Protein AF-A0A935RU25-F1 (afdb_monomer_lite)

Secondary structure (DSSP, 8-state):
-----TTS-HHHHHHHHHHHHH---HHHHHHHHHHHHHH-HHHHHHHHHHHHHHHHHHHHHHT--HHHHHHHHHTTTTSSSS------------

Foldseek 3Di:
DDDPPPPDDPVVQVVLLVCLVVDPDPVLVVQLVVCCVVPNNVVSSSVSSVLVVVLVVCCVVVVHDPVVSVVVVVVVQSP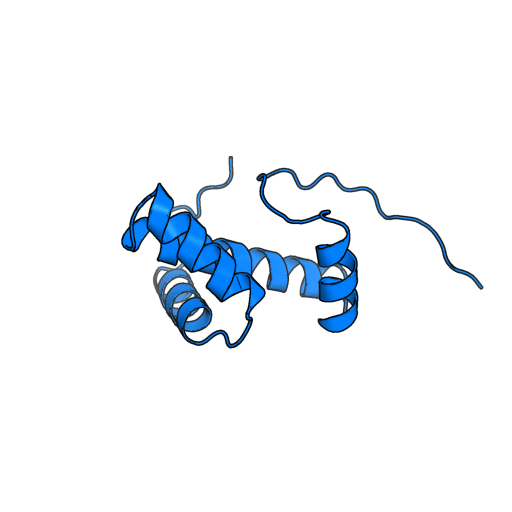DDPDPPDDPPDDDDD

Sequence (94 aa):
MGSISKRGSRLARYLLGQAAQASRDKKIRKFYSEVSRRRGRPKAKVAAARKLLINCYVMLRDNISYEEFTRRGEVGLYEGSGEVTGKPAQSLKV

Radius of gyration: 14.52 Å; chains: 1; bounding box: 46×27×29 Å

pLDDT: mean 71.22, std 17.89, range [34.19, 89.56]

Structure (mmCIF, N/CA/C/O backbone):
data_AF-A0A935RU25-F1
#
_entry.id   AF-A0A935RU25-F1
#
loop_
_atom_site.group_PDB
_atom_site.id
_atom_site.type_symbol
_atom_site.label_atom_id
_atom_site.label_a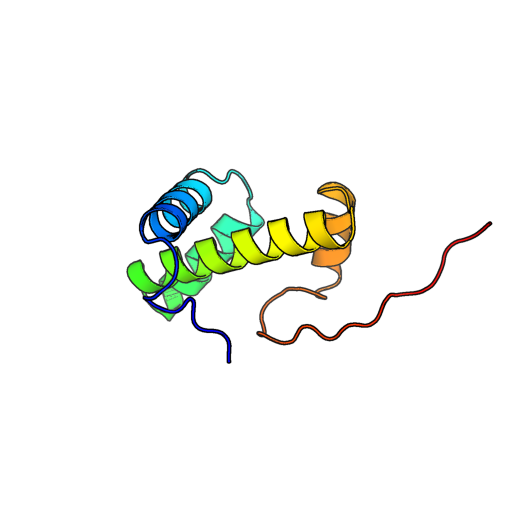lt_id
_atom_site.label_comp_id
_atom_site.label_asym_id
_atom_site.label_entity_id
_atom_site.label_seq_id
_atom_site.pdbx_PDB_ins_code
_atom_site.Cartn_x
_atom_site.Cartn_y
_atom_site.Cartn_z
_atom_site.occupancy
_atom_site.B_iso_or_equiv
_atom_site.auth_seq_id
_atom_site.auth_comp_id
_atom_site.auth_asym_id
_atom_site.auth_atom_id
_atom_site.pdbx_PDB_model_num
ATOM 1 N N . MET A 1 1 ? -2.536 17.924 -9.320 1.00 41.00 1 MET A N 1
ATOM 2 C CA . MET A 1 1 ? -3.239 17.131 -8.281 1.00 41.00 1 MET A CA 1
ATOM 3 C C . MET A 1 1 ? -4.050 16.011 -8.935 1.00 41.00 1 MET A C 1
ATOM 5 O O . MET A 1 1 ? -5.170 16.231 -9.375 1.00 41.00 1 MET A O 1
ATOM 9 N N . GLY A 1 2 ? -3.445 14.826 -9.082 1.00 45.78 2 GLY A N 1
ATOM 10 C CA . GLY A 1 2 ? -4.015 13.688 -9.815 1.00 45.78 2 GLY A CA 1
ATOM 11 C C . GLY A 1 2 ? -5.103 12.961 -9.027 1.00 45.78 2 GLY A C 1
ATOM 12 O O . GLY A 1 2 ? -4.807 12.134 -8.161 1.00 45.78 2 GLY A O 1
ATOM 13 N N . SER A 1 3 ? -6.362 13.262 -9.338 1.00 45.22 3 SER A N 1
ATOM 14 C CA . SER A 1 3 ? -7.488 12.401 -8.988 1.00 45.22 3 SER A CA 1
ATOM 15 C C . SER A 1 3 ? -7.547 11.244 -9.988 1.00 45.22 3 SER A C 1
ATOM 17 O O . SER A 1 3 ? -7.339 11.440 -11.186 1.00 45.22 3 SER A O 1
ATOM 19 N N . ILE A 1 4 ? -7.838 10.023 -9.524 1.00 51.38 4 ILE A N 1
ATOM 20 C CA . ILE A 1 4 ? -8.295 8.970 -10.436 1.00 51.38 4 ILE A CA 1
ATOM 21 C C . ILE A 1 4 ? -9.661 9.446 -10.921 1.00 51.38 4 ILE A C 1
ATOM 23 O O . ILE A 1 4 ? -10.663 9.286 -10.223 1.00 51.38 4 ILE A O 1
ATOM 27 N N . SER A 1 5 ? -9.674 10.128 -12.065 1.00 53.59 5 SER A N 1
ATOM 28 C CA . SER A 1 5 ? -10.886 10.647 -12.683 1.00 53.59 5 SER A CA 1
ATOM 29 C C . SER A 1 5 ? -11.956 9.555 -12.700 1.00 53.59 5 SER A C 1
ATOM 31 O O . SER A 1 5 ? -11.666 8.398 -13.025 1.00 53.59 5 SER A O 1
ATOM 33 N N . LYS A 1 6 ? -13.213 9.913 -12.400 1.00 56.91 6 LYS A N 1
ATOM 34 C CA . LYS A 1 6 ? -14.361 9.009 -12.596 1.00 56.91 6 LYS A CA 1
ATOM 35 C C . LYS A 1 6 ? -14.427 8.468 -14.039 1.00 56.91 6 LYS A C 1
ATOM 37 O O . LYS A 1 6 ? -15.039 7.421 -14.222 1.00 56.91 6 LYS A O 1
ATOM 42 N N . ARG A 1 7 ? -13.741 9.110 -15.005 1.00 62.16 7 ARG A N 1
ATOM 43 C CA . ARG A 1 7 ? -13.570 8.657 -16.400 1.00 62.16 7 ARG A CA 1
ATOM 44 C C . ARG A 1 7 ? -12.682 7.417 -16.584 1.00 62.16 7 ARG A C 1
ATOM 46 O O . ARG A 1 7 ? -12.758 6.792 -17.629 1.00 62.16 7 ARG A O 1
ATOM 53 N N . GLY A 1 8 ? -11.846 7.040 -15.613 1.00 65.75 8 GLY A N 1
ATOM 54 C CA . GLY A 1 8 ? -11.060 5.797 -15.695 1.00 65.75 8 GLY A CA 1
ATOM 55 C C . GLY A 1 8 ? -11.913 4.542 -15.463 1.00 65.75 8 GLY A C 1
ATOM 56 O O . GLY A 1 8 ? -12.978 4.633 -14.842 1.00 65.75 8 GLY A O 1
ATOM 57 N N . SER A 1 9 ? -11.423 3.370 -15.885 1.00 76.50 9 SER A N 1
ATOM 58 C CA . SER A 1 9 ? -12.134 2.086 -15.754 1.00 76.50 9 SER A CA 1
ATOM 59 C C . SER A 1 9 ? -12.605 1.820 -14.316 1.00 76.50 9 SER A C 1
ATOM 61 O O . SER A 1 9 ? -11.814 1.749 -13.368 1.00 76.50 9 SER A O 1
ATOM 63 N N . ARG A 1 10 ? -13.927 1.665 -14.148 1.00 77.56 10 ARG A N 1
ATOM 64 C CA . ARG A 1 10 ? -14.554 1.318 -12.861 1.00 77.56 10 ARG A CA 1
ATOM 65 C C . ARG A 1 10 ? -14.064 -0.041 -12.363 1.00 77.56 10 ARG A C 1
ATOM 67 O O . ARG A 1 10 ? -13.818 -0.184 -11.167 1.00 77.56 10 ARG A O 1
ATOM 74 N N . LEU A 1 11 ? -13.870 -0.984 -13.286 1.00 82.12 11 LEU A N 1
ATOM 75 C CA . LEU A 1 11 ? -13.331 -2.308 -13.001 1.00 82.12 11 LEU A CA 1
ATOM 76 C C . LEU A 1 11 ? -11.899 -2.216 -12.470 1.00 82.12 11 LEU A C 1
ATOM 78 O O . LEU A 1 11 ? -11.606 -2.799 -11.435 1.00 82.12 11 LEU A O 1
ATOM 82 N N . ALA A 1 12 ? -11.037 -1.408 -13.094 1.00 80.06 12 ALA A N 1
ATOM 83 C CA . ALA A 1 12 ? -9.658 -1.243 -12.634 1.00 80.06 12 ALA A CA 1
ATOM 84 C C . ALA A 1 12 ? -9.584 -0.689 -11.200 1.00 80.06 12 ALA A C 1
ATOM 86 O O . ALA A 1 12 ? -8.830 -1.199 -10.376 1.00 80.06 12 ALA A O 1
ATOM 87 N N . ARG A 1 13 ? -10.415 0.309 -10.857 1.00 80.06 13 ARG A N 1
ATOM 88 C CA . ARG A 1 13 ? -10.499 0.819 -9.473 1.00 80.06 13 ARG A CA 1
ATOM 89 C C . ARG A 1 13 ? -10.969 -0.247 -8.486 1.00 80.06 13 ARG A C 1
ATOM 91 O O . ARG A 1 13 ? -10.456 -0.305 -7.371 1.00 80.06 13 ARG A O 1
ATOM 98 N N . TYR A 1 14 ? -11.948 -1.056 -8.883 1.00 83.69 14 TYR A N 1
ATOM 99 C CA . TYR A 1 14 ? -12.466 -2.137 -8.051 1.00 83.69 14 TYR A CA 1
ATOM 100 C C . TYR A 1 14 ? -11.405 -3.218 -7.820 1.00 83.69 14 TYR A C 1
ATOM 102 O O . TYR A 1 14 ? -11.093 -3.524 -6.672 1.00 83.69 14 TYR A O 1
ATOM 110 N N . LEU A 1 15 ? -10.783 -3.716 -8.892 1.00 86.38 15 LEU A N 1
ATOM 111 C CA . LEU A 1 15 ? -9.722 -4.722 -8.828 1.00 86.38 15 LEU A CA 1
ATOM 112 C C . LEU A 1 15 ? -8.530 -4.233 -8.007 1.00 86.38 15 LEU A C 1
ATOM 114 O O . LEU A 1 15 ? -8.032 -4.971 -7.167 1.00 86.38 15 LEU A O 1
ATOM 118 N N . LEU A 1 16 ? -8.124 -2.973 -8.163 1.00 83.19 16 LEU A N 1
ATOM 119 C CA . LEU A 1 16 ? -7.051 -2.388 -7.360 1.00 83.19 16 LEU A CA 1
ATOM 120 C C . LEU A 1 16 ? -7.424 -2.305 -5.870 1.00 83.19 16 LEU A C 1
ATOM 122 O O . LEU A 1 16 ? -6.589 -2.544 -4.999 1.00 83.19 16 LEU A O 1
ATOM 126 N N . GLY A 1 17 ? -8.688 -2.003 -5.564 1.00 85.44 17 GLY A N 1
ATOM 127 C CA . GLY A 1 17 ? -9.213 -2.041 -4.200 1.00 85.44 17 GLY A CA 1
ATOM 128 C C . GLY A 1 17 ? -9.204 -3.445 -3.589 1.00 85.44 17 GLY A C 1
ATOM 129 O O . GLY A 1 17 ? -8.945 -3.583 -2.392 1.00 85.44 17 GLY A O 1
ATOM 130 N N . GLN A 1 18 ? -9.454 -4.478 -4.397 1.00 86.94 18 GLN A N 1
ATOM 131 C CA . GLN A 1 18 ? -9.363 -5.880 -3.980 1.00 86.94 18 GLN A CA 1
ATOM 132 C C . GLN A 1 18 ? -7.902 -6.324 -3.826 1.00 86.94 18 GLN A C 1
ATOM 134 O O . GLN A 1 18 ? -7.553 -6.923 -2.813 1.00 86.94 18 GLN A O 1
ATOM 139 N N . ALA A 1 19 ? -7.026 -5.946 -4.757 1.00 84.25 19 ALA A N 1
ATOM 140 C CA . ALA A 1 19 ? -5.595 -6.236 -4.703 1.00 84.25 19 ALA A CA 1
ATOM 141 C C . ALA A 1 19 ? -4.936 -5.623 -3.460 1.00 84.25 19 ALA A C 1
ATOM 143 O O . ALA A 1 19 ? -4.153 -6.279 -2.781 1.00 84.25 19 ALA A O 1
ATOM 144 N N . ALA A 1 20 ? -5.306 -4.393 -3.095 1.00 82.12 20 ALA A N 1
ATOM 145 C CA . ALA A 1 20 ? -4.817 -3.760 -1.872 1.00 82.12 20 ALA A CA 1
ATOM 146 C C . ALA A 1 20 ? -5.281 -4.463 -0.591 1.00 82.12 20 ALA A C 1
ATOM 148 O O . ALA A 1 20 ? -4.564 -4.439 0.405 1.00 82.12 20 ALA A O 1
ATOM 149 N N . GLN A 1 21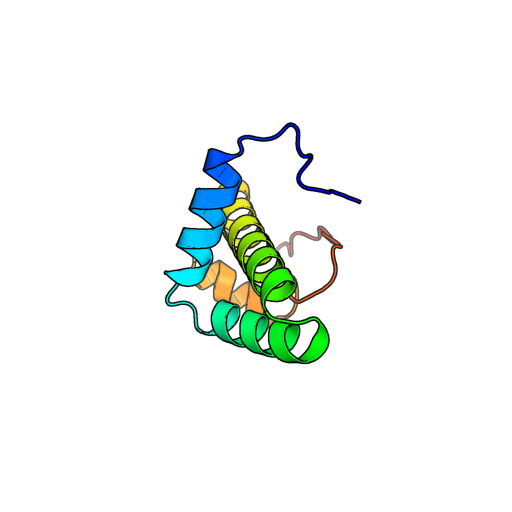 ? -6.454 -5.100 -0.609 1.00 83.38 21 GLN A N 1
ATOM 150 C CA . GLN A 1 21 ? -6.933 -5.913 0.512 1.00 83.38 21 GLN A CA 1
ATOM 151 C C . GLN A 1 21 ? -6.246 -7.284 0.562 1.00 83.38 21 GLN A C 1
ATOM 153 O O . GLN A 1 21 ? -5.958 -7.770 1.651 1.00 83.38 21 GLN A O 1
ATOM 158 N N . ALA A 1 22 ? -5.961 -7.882 -0.597 1.00 84.69 22 ALA A N 1
ATOM 159 C CA . ALA A 1 22 ? -5.255 -9.157 -0.721 1.00 84.69 22 ALA A CA 1
ATOM 160 C C . ALA A 1 22 ? -3.726 -9.034 -0.553 1.00 84.69 22 ALA A C 1
ATOM 162 O O . ALA A 1 22 ? -3.035 -10.042 -0.408 1.00 84.69 22 ALA A O 1
ATOM 163 N N . SER A 1 23 ? -3.184 -7.812 -0.571 1.00 81.69 23 SER A N 1
ATOM 164 C CA . SER A 1 23 ? -1.751 -7.566 -0.427 1.00 81.69 23 SER A CA 1
ATOM 165 C C . SER A 1 23 ? -1.234 -8.078 0.920 1.00 81.69 23 SER A C 1
ATOM 167 O O . SER A 1 23 ? -1.735 -7.722 1.990 1.00 81.69 23 SER A O 1
ATOM 169 N N . ARG A 1 24 ? -0.182 -8.902 0.861 1.00 78.81 24 ARG A N 1
ATOM 170 C CA . ARG A 1 24 ? 0.517 -9.444 2.037 1.00 78.81 24 ARG A CA 1
ATOM 171 C C . ARG A 1 24 ? 1.605 -8.500 2.563 1.00 78.81 24 ARG A C 1
ATOM 173 O O . ARG A 1 24 ? 2.251 -8.812 3.564 1.00 78.81 24 ARG A O 1
ATOM 180 N N . ASP A 1 25 ? 1.781 -7.336 1.938 1.00 80.81 25 ASP A N 1
ATOM 181 C CA . ASP A 1 25 ? 2.804 -6.372 2.326 1.00 80.81 25 ASP A CA 1
ATOM 182 C C . ASP A 1 25 ? 2.485 -5.697 3.656 1.00 80.81 25 ASP A C 1
ATOM 184 O O . ASP A 1 25 ? 1.535 -4.917 3.800 1.00 80.81 25 ASP A O 1
ATOM 188 N N . LYS A 1 26 ? 3.365 -5.923 4.635 1.00 81.19 26 LYS A N 1
ATOM 189 C CA . LYS A 1 26 ? 3.268 -5.314 5.968 1.00 81.19 26 LYS A CA 1
ATOM 190 C C . LYS A 1 26 ? 3.270 -3.780 5.901 1.00 81.19 26 LYS A C 1
ATOM 192 O O . LYS A 1 26 ? 2.542 -3.148 6.666 1.00 81.19 26 LYS A O 1
ATOM 197 N N . LYS A 1 27 ? 4.016 -3.182 4.959 1.00 81.38 27 LYS A N 1
ATOM 198 C CA . LYS A 1 27 ? 4.092 -1.720 4.748 1.00 81.38 27 LYS A CA 1
ATOM 199 C C . LYS A 1 27 ? 2.734 -1.134 4.322 1.00 81.38 27 LYS A C 1
ATOM 201 O O . LYS A 1 27 ? 2.293 -0.127 4.876 1.00 81.38 27 LYS A O 1
ATOM 206 N N . ILE A 1 28 ? 2.023 -1.799 3.406 1.00 82.00 28 ILE A N 1
ATOM 207 C CA . ILE A 1 28 ? 0.688 -1.371 2.951 1.00 82.00 28 ILE A CA 1
ATOM 208 C C . ILE A 1 28 ? -0.351 -1.553 4.061 1.00 82.00 28 ILE A C 1
ATOM 210 O O . ILE A 1 28 ? -1.155 -0.651 4.301 1.00 82.00 28 ILE A O 1
ATOM 2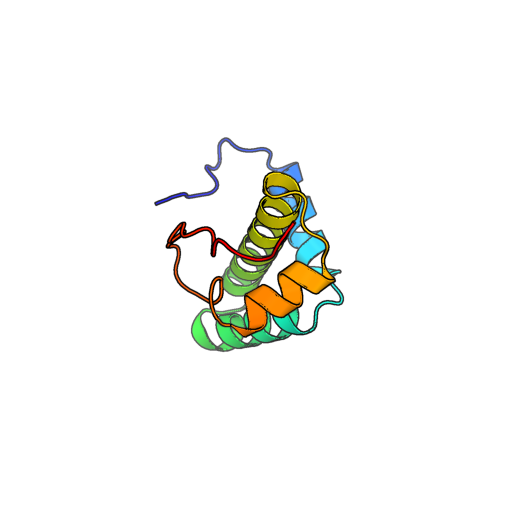14 N N . ARG A 1 29 ? -0.292 -2.667 4.805 1.00 83.44 29 ARG A N 1
ATOM 215 C CA . ARG A 1 29 ? -1.160 -2.895 5.975 1.00 83.44 29 ARG A CA 1
ATOM 216 C C . ARG A 1 29 ? -0.966 -1.841 7.064 1.00 83.44 29 ARG A C 1
ATOM 218 O O . ARG A 1 29 ? -1.955 -1.334 7.588 1.00 83.44 29 ARG A O 1
ATOM 225 N N . LYS A 1 30 ? 0.281 -1.482 7.386 1.00 85.62 30 LYS A N 1
ATOM 226 C CA . LYS A 1 30 ? 0.588 -0.431 8.369 1.00 85.62 30 LYS A CA 1
ATOM 227 C C . LYS A 1 30 ? 0.011 0.916 7.927 1.00 85.62 30 LYS A C 1
ATOM 229 O O . LYS A 1 30 ? -0.718 1.545 8.690 1.00 85.62 30 LYS A O 1
ATOM 234 N N . PHE A 1 31 ? 0.236 1.296 6.669 1.00 84.00 31 PHE A N 1
ATOM 235 C CA . PHE A 1 31 ? -0.315 2.524 6.095 1.00 84.00 31 PHE A CA 1
ATOM 236 C C . PHE A 1 31 ? -1.851 2.548 6.113 1.00 84.00 31 PHE A C 1
ATOM 238 O O . PHE A 1 31 ? -2.458 3.557 6.473 1.00 84.00 31 PHE A O 1
ATOM 245 N N . TYR A 1 32 ? -2.497 1.427 5.778 1.00 85.31 32 TYR A N 1
ATOM 246 C CA . TYR A 1 32 ? -3.949 1.297 5.882 1.00 85.31 32 TYR A CA 1
ATOM 247 C C . TYR A 1 32 ? -4.431 1.542 7.316 1.00 85.31 32 TYR A C 1
ATOM 249 O O . TYR A 1 32 ? -5.360 2.323 7.512 1.00 85.31 32 TYR A O 1
ATOM 257 N N . SER A 1 33 ? -3.795 0.928 8.317 1.00 86.69 33 SER A N 1
ATOM 258 C CA . SER A 1 33 ? -4.160 1.110 9.727 1.00 86.69 33 SER A CA 1
ATOM 259 C C . SER A 1 33 ? -3.994 2.562 10.186 1.00 86.69 33 SER A C 1
ATOM 261 O O . SER A 1 33 ? -4.889 3.111 10.831 1.00 86.69 33 SER A O 1
ATOM 263 N N . GLU A 1 34 ? -2.899 3.223 9.803 1.00 87.25 34 GLU A N 1
ATOM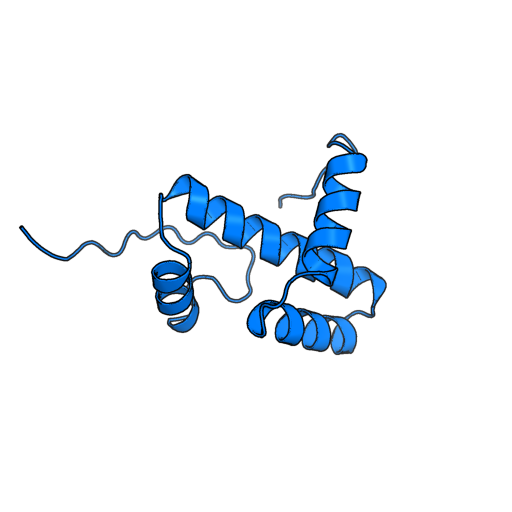 264 C CA . GLU A 1 34 ? -2.644 4.632 10.129 1.00 87.25 34 GLU A CA 1
ATOM 265 C C . GLU A 1 34 ? -3.690 5.569 9.516 1.00 87.25 34 GLU A C 1
ATOM 267 O O . GLU A 1 34 ? -4.263 6.417 10.208 1.00 87.25 34 GLU A O 1
ATOM 272 N N . VAL A 1 35 ? -3.988 5.398 8.225 1.00 86.81 35 VAL A N 1
ATOM 273 C CA . VAL A 1 35 ? -4.995 6.212 7.534 1.00 86.81 35 VAL A CA 1
ATOM 274 C C . VAL A 1 35 ? -6.397 5.877 8.034 1.00 86.81 35 VAL A C 1
ATOM 276 O O . VAL A 1 35 ? -7.215 6.783 8.186 1.00 86.81 35 VAL A O 1
ATOM 279 N N . SER A 1 36 ? -6.679 4.612 8.350 1.00 89.56 36 SER A N 1
ATOM 280 C CA . SER A 1 36 ? -7.961 4.191 8.919 1.00 89.56 36 SER A CA 1
ATOM 281 C C . SER A 1 36 ? -8.207 4.870 10.259 1.00 89.56 36 SER A C 1
ATOM 283 O O . SER A 1 36 ? -9.319 5.343 10.488 1.00 89.56 36 SER A O 1
ATOM 285 N N . ARG A 1 37 ? -7.174 4.990 11.104 1.00 88.62 37 ARG A N 1
ATOM 286 C CA . ARG A 1 37 ? -7.263 5.700 12.386 1.00 88.62 37 ARG A CA 1
ATOM 287 C C . ARG A 1 37 ? -7.491 7.205 12.210 1.00 88.62 37 ARG A C 1
ATOM 289 O O . ARG A 1 37 ? -8.232 7.793 12.982 1.00 88.62 37 ARG A O 1
ATOM 296 N N . ARG A 1 38 ? -6.882 7.832 11.195 1.00 87.12 38 ARG A N 1
ATOM 297 C CA . ARG A 1 38 ? -6.955 9.294 10.973 1.00 87.12 38 ARG A CA 1
ATOM 298 C C . ARG A 1 38 ? -8.176 9.766 10.175 1.00 87.12 38 ARG A C 1
ATOM 300 O O . ARG A 1 38 ? -8.640 10.882 10.366 1.00 87.12 38 ARG A O 1
ATOM 307 N N . ARG A 1 39 ? -8.623 8.989 9.185 1.00 83.75 39 ARG A N 1
ATOM 308 C CA . ARG A 1 39 ? -9.558 9.432 8.124 1.00 83.75 39 ARG A CA 1
ATOM 309 C C . ARG A 1 39 ? -10.735 8.470 7.914 1.00 83.75 39 ARG A C 1
ATOM 311 O O . ARG A 1 39 ? -11.596 8.756 7.080 1.00 83.75 39 ARG A O 1
ATOM 318 N N . GLY A 1 40 ? -10.768 7.344 8.628 1.00 88.25 40 GLY A N 1
ATOM 319 C CA . GLY A 1 40 ? -11.807 6.322 8.521 1.00 88.25 40 GLY A CA 1
ATOM 320 C C . GLY A 1 40 ? -11.559 5.270 7.431 1.00 88.25 40 GLY A C 1
ATOM 321 O O . GLY A 1 40 ? -10.808 5.470 6.470 1.00 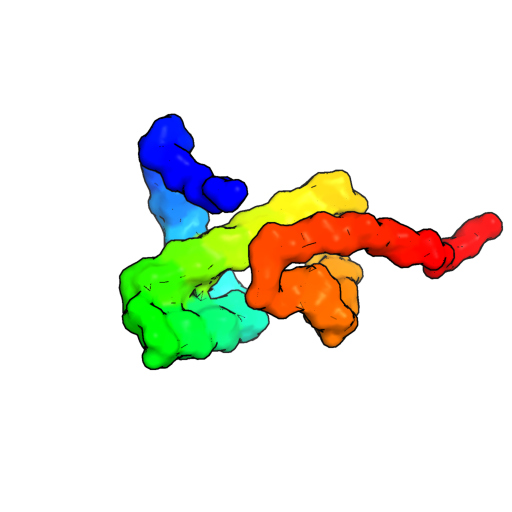88.25 40 GLY A O 1
ATOM 322 N N . ARG A 1 41 ? -12.241 4.126 7.578 1.00 84.50 41 ARG A N 1
ATOM 323 C CA . ARG A 1 41 ? -12.061 2.913 6.753 1.00 84.50 41 ARG A CA 1
ATOM 324 C C . ARG A 1 41 ? -12.265 3.137 5.243 1.00 84.50 41 ARG A C 1
ATOM 326 O O . ARG A 1 41 ? -11.435 2.650 4.475 1.00 84.50 41 ARG A O 1
ATOM 333 N N . PRO A 1 42 ? -13.298 3.872 4.770 1.00 85.00 42 PRO A N 1
ATOM 334 C CA . PRO A 1 42 ? -13.523 4.040 3.330 1.00 85.00 42 PRO A CA 1
ATOM 335 C C . PRO A 1 42 ? -12.377 4.791 2.641 1.00 85.00 42 PRO A C 1
ATOM 337 O O . PRO A 1 42 ? -11.906 4.377 1.583 1.00 85.00 42 PRO A O 1
ATOM 340 N N . LYS A 1 43 ? -11.871 5.857 3.277 1.00 84.25 43 LYS A N 1
ATOM 341 C CA . LYS A 1 43 ? -10.738 6.641 2.764 1.00 84.25 43 LYS A CA 1
ATOM 342 C C . LYS A 1 43 ? -9.432 5.850 2.839 1.00 84.25 43 LYS A C 1
ATOM 344 O O . LYS A 1 43 ? -8.626 5.927 1.916 1.00 84.25 43 LYS A O 1
ATOM 349 N N . ALA A 1 44 ? -9.253 5.044 3.885 1.00 87.00 44 ALA A N 1
ATOM 350 C CA . ALA A 1 44 ? -8.082 4.188 4.040 1.00 87.00 44 ALA A CA 1
ATOM 351 C C . ALA A 1 44 ? -7.962 3.130 2.938 1.00 87.00 44 ALA A C 1
ATOM 353 O O . ALA A 1 44 ? -6.871 2.943 2.406 1.00 87.00 44 ALA A O 1
ATOM 354 N N . LYS A 1 45 ? -9.072 2.494 2.534 1.00 86.19 45 LYS A N 1
ATOM 355 C CA . LYS A 1 45 ? -9.069 1.526 1.422 1.00 86.19 45 LYS A CA 1
ATOM 356 C C . LYS A 1 45 ? -8.563 2.158 0.124 1.00 86.19 45 LYS A C 1
ATOM 358 O O . LYS A 1 45 ? -7.680 1.611 -0.528 1.00 86.19 45 LYS A O 1
ATOM 363 N N . VAL A 1 46 ? -9.085 3.337 -0.221 1.00 84.94 46 VAL A N 1
ATOM 364 C CA . VAL A 1 46 ? -8.686 4.056 -1.443 1.00 84.94 46 VAL A CA 1
ATOM 365 C C . VAL A 1 46 ? -7.235 4.532 -1.356 1.00 84.94 46 VAL A C 1
ATOM 367 O O . VAL A 1 46 ? -6.495 4.427 -2.331 1.00 84.94 46 VAL A O 1
ATOM 370 N N . ALA A 1 47 ? -6.801 5.015 -0.190 1.00 84.62 47 ALA A N 1
ATOM 371 C CA . ALA A 1 47 ? -5.421 5.438 0.020 1.00 84.62 47 ALA A CA 1
ATOM 372 C C . ALA A 1 47 ? -4.434 4.266 -0.109 1.00 84.62 47 ALA A C 1
ATOM 374 O O . ALA A 1 47 ? -3.406 4.412 -0.768 1.00 84.62 47 ALA A O 1
ATOM 375 N N . ALA A 1 48 ? -4.757 3.103 0.466 1.00 84.81 48 ALA A N 1
ATOM 376 C CA . ALA A 1 48 ? -3.942 1.894 0.357 1.00 84.81 48 ALA A CA 1
ATOM 377 C C . ALA A 1 48 ? -3.860 1.393 -1.093 1.00 84.81 48 ALA A C 1
ATOM 379 O O . ALA A 1 48 ? -2.766 1.120 -1.579 1.00 84.81 48 ALA A O 1
ATOM 380 N N . ALA A 1 49 ? -4.988 1.372 -1.811 1.00 86.00 49 ALA A N 1
ATOM 381 C CA . ALA A 1 49 ? -5.037 1.058 -3.240 1.00 86.00 49 ALA A CA 1
ATOM 382 C C . ALA A 1 49 ? -4.163 2.004 -4.074 1.00 86.00 49 ALA A C 1
ATOM 384 O O . ALA A 1 49 ? -3.393 1.558 -4.922 1.00 86.00 49 ALA A O 1
ATOM 385 N N . ARG A 1 50 ? -4.223 3.310 -3.792 1.00 84.12 50 ARG A N 1
ATOM 386 C CA . ARG A 1 50 ? -3.381 4.307 -4.460 1.00 84.12 50 ARG A CA 1
ATOM 387 C C . ARG A 1 50 ? -1.895 4.100 -4.159 1.00 84.12 50 ARG A C 1
ATOM 389 O O . ARG A 1 50 ? -1.094 4.213 -5.079 1.00 84.12 50 ARG A O 1
ATOM 396 N N . LYS A 1 51 ? -1.526 3.792 -2.909 1.00 83.94 51 LYS A N 1
ATOM 397 C CA . LYS A 1 51 ? -0.128 3.515 -2.529 1.00 83.94 51 LYS A CA 1
ATOM 398 C C . LYS A 1 51 ? 0.394 2.268 -3.249 1.00 83.94 51 LYS A C 1
ATOM 400 O O . LYS A 1 51 ? 1.458 2.325 -3.848 1.00 83.94 51 LYS A O 1
ATOM 405 N N . LEU A 1 52 ? -0.393 1.192 -3.283 1.00 84.81 52 LEU A N 1
ATOM 406 C CA . LEU A 1 52 ? -0.036 -0.033 -4.002 1.00 84.81 52 LEU A CA 1
ATOM 407 C C . LEU A 1 52 ? 0.162 0.214 -5.506 1.00 84.81 52 LEU A C 1
ATOM 409 O O . LEU A 1 52 ? 1.166 -0.215 -6.064 1.00 84.81 52 LEU A O 1
ATOM 413 N N . LEU A 1 53 ? -0.742 0.960 -6.149 1.00 84.69 53 LEU A N 1
ATOM 414 C CA . LEU A 1 53 ? -0.615 1.293 -7.571 1.00 84.69 53 LEU A CA 1
ATOM 415 C C . LEU A 1 53 ? 0.666 2.069 -7.880 1.00 84.69 53 LEU A C 1
ATOM 417 O O . LEU A 1 53 ? 1.331 1.773 -8.867 1.00 84.69 53 LEU A O 1
ATOM 421 N N . ILE A 1 54 ? 1.000 3.064 -7.054 1.00 83.31 54 ILE A N 1
ATOM 422 C CA . ILE A 1 54 ? 2.214 3.865 -7.243 1.00 83.31 54 ILE A CA 1
ATOM 423 C C . ILE A 1 54 ? 3.451 2.975 -7.131 1.00 83.31 54 ILE A C 1
ATOM 425 O O . ILE A 1 54 ? 4.330 3.073 -7.982 1.00 83.31 54 ILE A O 1
ATOM 429 N N . ASN A 1 55 ? 3.492 2.073 -6.147 1.00 82.62 55 ASN A N 1
ATOM 430 C CA . ASN A 1 55 ? 4.602 1.135 -5.990 1.00 82.62 55 ASN A CA 1
ATOM 431 C C . ASN A 1 55 ? 4.775 0.266 -7.244 1.00 82.62 55 ASN A C 1
ATOM 433 O O . ASN A 1 55 ? 5.869 0.213 -7.799 1.00 82.62 55 ASN A O 1
ATOM 437 N N . CYS A 1 56 ? 3.693 -0.345 -7.738 1.00 82.31 56 CYS A N 1
ATOM 438 C CA . CYS A 1 56 ? 3.735 -1.149 -8.961 1.00 82.31 56 CYS A CA 1
ATOM 439 C C . CYS A 1 56 ? 4.158 -0.325 -10.185 1.00 82.31 56 CYS A C 1
ATOM 441 O O . CYS A 1 56 ? 4.938 -0.800 -11.004 1.00 82.31 56 CYS A O 1
ATOM 443 N N . TYR A 1 57 ? 3.668 0.912 -10.310 1.00 84.19 57 TYR A N 1
ATOM 444 C CA . TYR A 1 57 ? 4.015 1.791 -11.425 1.00 84.19 57 TYR A CA 1
ATOM 445 C C . TYR A 1 57 ? 5.495 2.182 -11.413 1.00 84.19 57 TYR A C 1
ATOM 447 O O . TYR A 1 57 ? 6.128 2.151 -12.459 1.00 84.19 57 TYR A O 1
ATOM 455 N N . VAL A 1 58 ? 6.058 2.515 -10.248 1.00 80.44 58 VAL A N 1
ATOM 456 C CA . VAL A 1 58 ? 7.486 2.846 -10.115 1.00 80.44 58 VAL A CA 1
ATOM 457 C C . VAL A 1 58 ? 8.354 1.626 -10.419 1.00 80.44 58 VAL A C 1
ATOM 459 O O . VAL A 1 58 ? 9.289 1.744 -11.204 1.00 80.44 58 VAL A O 1
ATOM 462 N N . MET A 1 59 ? 8.010 0.450 -9.877 1.00 81.69 59 MET A N 1
ATOM 463 C CA . MET A 1 59 ? 8.716 -0.803 -10.186 1.00 81.69 59 MET A CA 1
ATOM 464 C C . MET A 1 59 ? 8.715 -1.095 -11.690 1.00 81.69 59 MET A C 1
ATOM 466 O O . MET A 1 59 ? 9.751 -1.443 -12.247 1.00 81.69 59 MET A O 1
ATOM 470 N N . LEU A 1 60 ? 7.571 -0.910 -12.358 1.00 85.06 60 LEU A N 1
ATOM 471 C CA . LEU A 1 60 ? 7.442 -1.150 -13.794 1.00 85.06 60 LEU A CA 1
ATOM 472 C C . LEU A 1 60 ? 8.181 -0.099 -14.633 1.00 85.06 60 LEU A C 1
ATOM 474 O O . LEU A 1 60 ? 8.859 -0.457 -15.591 1.00 85.06 60 LEU A O 1
ATOM 478 N N . ARG A 1 61 ? 8.052 1.187 -14.280 1.00 84.56 61 ARG A N 1
ATOM 479 C CA . ARG A 1 61 ? 8.655 2.306 -15.019 1.00 84.56 61 ARG A CA 1
ATOM 480 C C . ARG A 1 61 ? 10.176 2.249 -14.973 1.00 84.56 61 ARG A C 1
ATOM 482 O O . ARG A 1 61 ? 10.818 2.450 -15.995 1.00 84.56 61 ARG A O 1
ATOM 489 N N . ASP A 1 62 ? 10.728 1.994 -13.792 1.00 81.25 62 ASP A N 1
ATOM 490 C CA . ASP A 1 62 ? 12.172 2.022 -13.570 1.00 81.25 62 ASP A CA 1
ATOM 491 C C . ASP A 1 62 ? 12.813 0.624 -13.723 1.00 81.25 62 ASP A C 1
ATOM 493 O O . ASP A 1 62 ? 14.021 0.487 -13.559 1.00 81.25 62 ASP A O 1
ATOM 497 N N . ASN A 1 63 ? 12.014 -0.407 -14.043 1.00 83.19 63 ASN A N 1
ATOM 498 C CA . ASN A 1 63 ? 12.419 -1.817 -14.146 1.00 83.19 63 ASN A CA 1
ATOM 499 C C . ASN A 1 63 ? 13.160 -2.328 -12.891 1.00 83.19 63 ASN A C 1
ATOM 501 O O . ASN A 1 63 ? 14.180 -3.007 -12.960 1.00 83.19 63 ASN A O 1
ATOM 505 N N . ILE A 1 64 ? 12.652 -1.955 -11.715 1.00 83.00 64 ILE A N 1
ATOM 506 C CA . ILE A 1 64 ? 13.284 -2.237 -10.422 1.00 83.00 64 ILE A CA 1
ATOM 507 C C . ILE A 1 64 ? 12.601 -3.438 -9.759 1.00 83.00 64 ILE A C 1
ATOM 509 O O . ILE A 1 64 ? 11.372 -3.533 -9.739 1.00 83.00 64 ILE A O 1
ATOM 513 N N . SER A 1 65 ? 13.393 -4.332 -9.157 1.00 82.94 65 SER A N 1
ATOM 514 C CA . SER A 1 65 ? 12.873 -5.452 -8.365 1.00 82.94 65 SER A CA 1
ATOM 515 C C . SER A 1 65 ? 12.191 -4.983 -7.070 1.00 82.94 65 SER A C 1
ATOM 517 O O . SER A 1 65 ? 12.481 -3.916 -6.526 1.00 82.94 65 SER A O 1
ATOM 519 N N . TYR A 1 66 ? 11.290 -5.802 -6.523 1.00 77.50 66 TYR A N 1
ATOM 520 C CA . TYR A 1 66 ? 10.604 -5.482 -5.265 1.00 77.50 66 TYR A CA 1
ATOM 521 C C . TYR A 1 66 ? 11.579 -5.278 -4.090 1.00 77.50 66 TYR A C 1
ATOM 523 O O . TYR A 1 66 ? 11.338 -4.436 -3.222 1.00 77.50 66 TYR A O 1
ATOM 531 N N . GLU A 1 67 ? 12.690 -6.013 -4.062 1.00 79.62 67 GLU A N 1
ATOM 532 C CA . GLU A 1 67 ? 13.714 -5.890 -3.019 1.00 79.62 67 GLU A CA 1
ATOM 533 C C . GLU A 1 67 ? 14.421 -4.536 -3.076 1.00 79.62 67 GLU A C 1
ATOM 535 O O . GLU A 1 67 ? 14.531 -3.843 -2.064 1.00 79.62 67 GLU A O 1
ATOM 540 N N . GLU A 1 68 ? 14.814 -4.109 -4.275 1.00 77.00 68 GLU A N 1
ATOM 541 C CA . GLU A 1 68 ? 15.457 -2.815 -4.483 1.00 77.00 68 GLU A CA 1
ATOM 542 C C . GLU A 1 68 ? 14.470 -1.663 -4.232 1.00 77.00 68 GLU A C 1
ATOM 544 O O . GLU A 1 68 ? 14.821 -0.658 -3.614 1.00 77.00 68 GLU A O 1
ATOM 549 N N . PHE A 1 69 ? 13.193 -1.832 -4.587 1.00 77.12 69 PHE A N 1
ATOM 550 C CA . PHE A 1 69 ? 12.139 -0.895 -4.195 1.00 77.12 69 PHE A CA 1
ATOM 551 C C . PHE A 1 69 ? 11.964 -0.822 -2.671 1.00 77.12 69 PHE A C 1
ATOM 553 O O . PHE A 1 69 ? 11.781 0.257 -2.113 1.00 77.12 69 PHE A O 1
ATOM 560 N N . THR A 1 70 ? 12.029 -1.959 -1.979 1.00 75.19 70 THR A N 1
ATOM 561 C CA . THR A 1 70 ? 11.892 -2.037 -0.519 1.00 75.19 70 THR A CA 1
ATOM 562 C C . THR A 1 70 ? 13.050 -1.326 0.177 1.00 75.19 70 THR A C 1
ATOM 564 O O . THR A 1 70 ? 12.791 -0.536 1.089 1.00 75.19 70 THR A O 1
ATOM 567 N N . ARG A 1 71 ? 14.279 -1.524 -0.320 1.00 71.56 71 ARG A N 1
ATOM 568 C CA . ARG A 1 71 ? 15.501 -0.843 0.127 1.00 71.56 71 ARG A CA 1
ATOM 569 C C . ARG A 1 71 ? 15.435 0.670 -0.123 1.00 71.56 71 ARG A C 1
ATOM 571 O O . ARG A 1 71 ? 15.719 1.453 0.777 1.00 71.56 71 ARG A O 1
ATOM 578 N N . ARG A 1 72 ? 14.972 1.105 -1.302 1.00 67.88 72 ARG A N 1
ATOM 579 C CA . ARG A 1 72 ? 14.752 2.534 -1.625 1.00 67.88 72 ARG A CA 1
ATOM 580 C C . ARG A 1 72 ? 13.581 3.158 -0.860 1.00 67.88 72 ARG A C 1
ATOM 582 O O . ARG A 1 72 ? 13.564 4.357 -0.604 1.00 67.88 72 ARG A O 1
ATOM 589 N N . GLY A 1 73 ? 12.586 2.362 -0.487 1.00 63.09 73 GLY A N 1
ATOM 590 C CA . GLY A 1 73 ? 11.467 2.799 0.344 1.00 63.09 73 GLY A CA 1
ATOM 591 C C . GLY A 1 73 ? 11.852 3.000 1.812 1.00 63.09 73 GLY A C 1
ATOM 592 O O . GLY A 1 73 ? 11.243 3.823 2.487 1.00 63.09 73 GLY A O 1
ATOM 593 N N . GLU A 1 74 ? 12.866 2.284 2.307 1.00 52.06 74 GLU A N 1
ATOM 594 C CA . GLU A 1 74 ? 13.410 2.442 3.667 1.00 52.06 74 GLU A CA 1
ATOM 595 C C . GLU A 1 74 ? 14.189 3.743 3.858 1.00 52.06 74 GLU A C 1
ATOM 597 O O . GLU A 1 74 ? 14.140 4.317 4.941 1.00 52.06 74 GLU A O 1
ATOM 602 N N . VAL A 1 75 ? 14.790 4.283 2.792 1.00 48.47 75 VAL A N 1
ATOM 603 C CA . VAL A 1 75 ? 15.382 5.636 2.784 1.00 48.47 75 VAL A CA 1
ATOM 604 C C . VAL A 1 75 ? 14.340 6.763 2.665 1.00 48.47 75 VAL A C 1
ATOM 606 O O . VAL A 1 75 ? 14.689 7.912 2.417 1.00 48.47 75 VAL A O 1
ATOM 609 N N . GLY A 1 76 ? 13.048 6.470 2.861 1.00 47.28 76 GLY A N 1
ATOM 610 C CA . GLY A 1 76 ? 11.990 7.483 2.992 1.00 47.28 76 GLY A CA 1
ATOM 611 C C . GLY A 1 76 ? 11.594 8.196 1.694 1.00 47.28 76 GLY A C 1
ATOM 612 O O . GLY A 1 76 ? 10.728 9.064 1.718 1.00 47.28 76 GLY A O 1
ATOM 613 N N . LEU A 1 77 ? 12.159 7.807 0.547 1.00 45.91 77 LEU A N 1
ATOM 614 C CA . LEU A 1 77 ? 11.993 8.509 -0.735 1.00 45.91 77 LEU A CA 1
ATOM 615 C C . LEU A 1 77 ? 10.572 8.432 -1.326 1.00 45.91 77 LEU A C 1
ATOM 617 O O . LEU A 1 77 ? 10.232 9.207 -2.214 1.00 45.91 77 LEU A O 1
ATOM 621 N N . TYR A 1 78 ? 9.729 7.515 -0.840 1.00 48.69 78 TYR A N 1
ATOM 622 C CA . TYR A 1 78 ? 8.371 7.285 -1.360 1.00 48.69 78 TYR A CA 1
ATOM 623 C C . TYR A 1 78 ? 7.302 7.227 -0.254 1.00 48.69 78 TYR A C 1
ATOM 625 O O . TYR A 1 78 ? 6.156 6.823 -0.482 1.00 48.69 78 TYR A O 1
ATOM 633 N N . GLU A 1 79 ? 7.660 7.616 0.971 1.00 48.91 79 GLU A N 1
ATOM 634 C CA . GLU A 1 79 ? 6.756 7.632 2.118 1.00 48.91 79 GLU A CA 1
ATOM 635 C C . GLU A 1 79 ? 6.097 9.016 2.259 1.00 48.91 79 GLU A C 1
ATOM 637 O O . GLU A 1 79 ? 6.546 9.874 3.004 1.00 48.91 79 GLU A O 1
ATOM 642 N N . GLY A 1 80 ? 4.947 9.217 1.607 1.00 44.72 80 GLY A N 1
ATOM 643 C CA . GLY A 1 80 ? 3.887 10.008 2.251 1.00 44.72 80 GLY A CA 1
ATOM 644 C C . GLY A 1 80 ? 3.704 11.489 1.897 1.00 44.72 80 GLY A C 1
ATOM 645 O O . GLY A 1 80 ? 3.044 12.187 2.660 1.00 44.72 80 GLY A O 1
ATOM 646 N N . SER A 1 81 ? 4.116 11.963 0.728 1.00 40.34 81 SER A N 1
ATOM 647 C CA . SER A 1 81 ? 3.559 13.178 0.114 1.00 40.34 81 SER A CA 1
ATOM 648 C C . SER A 1 81 ? 3.446 12.939 -1.388 1.00 40.34 81 SER A C 1
ATOM 650 O O . SER A 1 81 ? 4.166 12.129 -1.956 1.00 40.34 81 SER A O 1
ATOM 652 N N . GLY A 1 82 ? 2.481 13.549 -2.067 1.00 41.59 82 GLY A N 1
ATOM 653 C CA . GLY A 1 82 ? 2.287 13.371 -3.511 1.00 41.59 82 GLY A CA 1
ATOM 654 C C . GLY A 1 82 ? 3.393 13.977 -4.383 1.00 41.59 82 GLY A C 1
ATOM 655 O O . GLY A 1 82 ? 3.092 14.362 -5.509 1.00 41.59 82 GLY A O 1
ATOM 656 N N . GLU A 1 83 ? 4.618 14.095 -3.878 1.00 38.44 83 GLU A N 1
ATOM 657 C CA . GLU A 1 83 ? 5.748 14.696 -4.566 1.00 38.44 83 GLU A CA 1
ATOM 658 C C . GLU A 1 83 ? 6.682 13.605 -5.066 1.00 38.44 83 GLU A C 1
ATOM 660 O O . GLU A 1 83 ? 7.398 12.944 -4.321 1.00 38.44 83 GLU A O 1
ATOM 665 N N . VAL A 1 84 ? 6.647 13.422 -6.381 1.00 45.97 84 VAL A N 1
ATOM 666 C CA . VAL A 1 84 ? 7.657 12.673 -7.116 1.00 45.97 84 VAL A CA 1
ATOM 667 C C . VAL A 1 84 ? 8.856 13.610 -7.252 1.00 45.97 84 VAL A C 1
ATOM 669 O O . VAL A 1 84 ? 9.038 14.233 -8.296 1.00 45.97 84 VAL A O 1
ATOM 672 N N . THR A 1 85 ? 9.649 13.786 -6.193 1.00 40.66 85 THR A N 1
ATOM 673 C CA . THR A 1 85 ? 10.949 14.452 -6.331 1.00 40.66 85 THR A CA 1
ATOM 674 C C . THR A 1 85 ? 11.890 13.468 -7.009 1.00 40.66 85 THR A C 1
ATOM 676 O O . THR A 1 85 ? 12.594 12.669 -6.399 1.00 40.66 85 THR A O 1
ATOM 679 N N . GLY A 1 86 ? 11.835 13.483 -8.339 1.00 45.41 86 GLY A N 1
ATOM 680 C CA . GLY A 1 86 ? 12.810 12.814 -9.174 1.00 45.41 86 GLY A CA 1
ATOM 681 C C . GLY A 1 86 ? 14.193 13.370 -8.866 1.00 45.41 86 GLY A C 1
ATOM 682 O O . GLY A 1 86 ? 14.550 14.451 -9.322 1.00 45.41 86 GLY A O 1
ATOM 683 N N . LYS A 1 87 ? 14.987 12.602 -8.129 1.00 37.91 87 LYS A N 1
ATOM 684 C CA . LYS A 1 87 ? 16.426 12.563 -8.350 1.00 37.91 87 LYS A CA 1
ATOM 685 C C . LYS A 1 87 ? 16.827 11.105 -8.535 1.00 37.91 87 LYS A C 1
ATOM 687 O O . LYS A 1 87 ? 16.705 10.332 -7.585 1.00 37.91 87 LYS A O 1
ATOM 692 N N . PRO A 1 88 ? 17.288 10.703 -9.734 1.00 38.53 88 PRO A N 1
ATOM 693 C CA . PRO A 1 88 ? 18.057 9.481 -9.831 1.00 38.53 88 PRO A CA 1
ATOM 694 C C . PRO A 1 88 ? 19.316 9.708 -8.994 1.00 38.53 88 PRO A C 1
ATOM 696 O O . PRO A 1 88 ? 20.126 10.583 -9.304 1.00 38.53 88 PRO A O 1
ATOM 699 N N . ALA A 1 89 ? 19.458 8.957 -7.904 1.00 42.53 89 ALA A N 1
ATOM 700 C CA . ALA A 1 89 ? 20.758 8.773 -7.291 1.00 42.53 89 ALA A CA 1
ATOM 701 C C . ALA A 1 89 ? 21.604 8.023 -8.322 1.00 42.53 89 ALA A C 1
ATOM 703 O O . ALA A 1 89 ? 21.540 6.801 -8.449 1.00 42.53 89 ALA A O 1
ATOM 704 N N . GLN A 1 90 ? 22.327 8.797 -9.131 1.00 51.50 90 GLN A N 1
ATOM 705 C CA . GLN A 1 90 ? 23.528 8.320 -9.780 1.00 51.50 90 GLN A CA 1
ATOM 706 C C . GLN A 1 90 ? 24.396 7.663 -8.711 1.00 51.50 90 GLN A C 1
ATOM 708 O O . GLN A 1 90 ? 24.724 8.291 -7.705 1.00 51.50 90 GLN A O 1
ATOM 713 N N . SER A 1 91 ? 24.744 6.409 -8.979 1.00 37.34 91 SER A N 1
ATOM 714 C CA . SER A 1 91 ? 26.072 5.813 -8.825 1.00 37.34 91 SER A CA 1
ATOM 715 C C . SER A 1 91 ? 25.937 4.405 -8.254 1.00 37.34 91 SER A C 1
ATOM 717 O O . SER A 1 91 ? 25.622 4.251 -7.078 1.00 37.34 91 SER A O 1
ATOM 719 N N . LEU A 1 92 ? 26.209 3.382 -9.078 1.00 36.34 92 LEU A N 1
ATOM 720 C CA . LEU A 1 92 ? 27.459 2.642 -8.896 1.00 36.34 92 LEU A CA 1
ATOM 721 C C . LEU A 1 92 ? 27.824 1.755 -10.109 1.00 36.34 92 LEU A C 1
ATOM 723 O O . LEU A 1 92 ? 27.202 0.726 -10.343 1.00 36.34 92 LEU A O 1
ATOM 727 N N . LYS A 1 93 ? 28.892 2.196 -10.789 1.00 34.19 93 LYS A N 1
ATOM 728 C CA . LYS A 1 93 ? 30.029 1.455 -11.379 1.00 34.19 93 LYS A CA 1
ATOM 729 C C . LYS A 1 93 ? 29.794 0.367 -12.440 1.00 34.19 93 LYS A C 1
ATOM 731 O O . LYS A 1 93 ? 29.467 -0.771 -12.117 1.00 34.19 93 LYS A O 1
ATOM 736 N N . VAL A 1 94 ? 30.227 0.698 -13.659 1.00 38.72 94 VAL A N 1
ATOM 737 C CA . VAL A 1 94 ? 31.374 0.032 -14.313 1.00 38.72 94 VAL A CA 1
ATOM 738 C C . VAL A 1 94 ? 32.442 1.076 -14.595 1.00 38.72 94 VAL A C 1
ATOM 740 O O . VAL A 1 94 ? 32.042 2.226 -14.884 1.00 38.72 94 VAL A O 1
#